Protein AF-A0A7H0F4G2-F1 (afdb_monomer)

Mean predicted aligned error: 8.49 Å

Radius of gyration: 11.95 Å; Cα contacts (8 Å, |Δi|>4): 73; chains: 1; bounding box: 28×25×29 Å

Secondary structure (DSSP, 8-state):
--HHHHHHHHHHHHHS-TTTS-SEEE-----HHIIIIISHHHIIIIIHHHTTSSPEEE---TT-TT------

Structure (mmCIF, N/CA/C/O backbone):
data_AF-A0A7H0F4G2-F1
#
_entry.id   AF-A0A7H0F4G2-F1
#
loop_
_atom_site.group_PDB
_atom_site.id
_atom_site.type_symbol
_atom_site.label_atom_id
_atom_site.label_alt_id
_atom_site.label_comp_id
_atom_site.label_asym_id
_atom_site.label_entity_id
_atom_site.label_seq_id
_atom_site.pdbx_PDB_ins_code
_atom_site.Cartn_x
_atom_site.Cartn_y
_atom_site.Cartn_z
_atom_site.occupancy
_atom_site.B_iso_or_equiv
_atom_site.auth_seq_id
_atom_site.auth_comp_id
_atom_site.auth_asym_id
_atom_site.auth_atom_id
_atom_site.pdbx_PDB_model_num
ATOM 1 N N . MET A 1 1 ? 0.704 8.542 -1.850 1.00 85.12 1 MET A N 1
ATOM 2 C CA . MET A 1 1 ? 0.117 7.982 -0.617 1.00 85.12 1 MET A CA 1
ATOM 3 C C . MET A 1 1 ? 1.145 8.087 0.494 1.00 85.12 1 MET A C 1
ATOM 5 O O . MET A 1 1 ? 2.275 7.638 0.309 1.00 85.12 1 MET A O 1
ATOM 9 N N . LEU A 1 2 ? 0.806 8.703 1.624 1.00 92.62 2 LEU A N 1
ATOM 10 C CA . LEU A 1 2 ? 1.753 8.832 2.743 1.00 92.62 2 LEU A CA 1
ATOM 11 C C . LEU A 1 2 ? 1.964 7.487 3.458 1.00 92.62 2 LEU A C 1
ATOM 13 O O . LEU A 1 2 ? 1.186 6.549 3.295 1.00 92.62 2 LEU A O 1
ATOM 17 N N . LYS A 1 3 ? 3.019 7.376 4.274 1.00 94.81 3 LYS A N 1
ATOM 18 C CA . LYS A 1 3 ? 3.359 6.116 4.958 1.00 94.81 3 LYS A CA 1
ATOM 19 C C . LYS A 1 3 ? 2.233 5.609 5.858 1.00 94.81 3 LYS A C 1
ATOM 21 O O . LYS A 1 3 ? 1.890 4.433 5.796 1.00 94.81 3 LYS A O 1
ATOM 26 N N . GLN A 1 4 ? 1.656 6.486 6.673 1.00 96.19 4 GLN A N 1
ATOM 27 C CA . GLN A 1 4 ? 0.576 6.138 7.598 1.00 96.19 4 GLN A CA 1
ATOM 28 C C . GLN A 1 4 ? -0.694 5.726 6.849 1.00 96.19 4 GLN A C 1
ATOM 30 O O . GLN A 1 4 ? -1.370 4.791 7.261 1.00 96.19 4 GLN A O 1
ATOM 35 N N . GLU A 1 5 ? -0.974 6.384 5.725 1.00 93.00 5 GLU A N 1
ATOM 36 C CA . GLU A 1 5 ? -2.094 6.054 4.844 1.00 93.00 5 GLU A CA 1
ATOM 37 C C . GLU A 1 5 ? -1.926 4.648 4.248 1.00 93.00 5 GLU A C 1
ATOM 39 O O . GLU A 1 5 ? -2.838 3.834 4.348 1.00 93.00 5 GLU A O 1
ATOM 44 N N . ALA A 1 6 ? -0.730 4.313 3.744 1.00 93.06 6 ALA A N 1
ATOM 45 C CA . ALA A 1 6 ? -0.422 2.973 3.235 1.00 93.06 6 ALA A CA 1
ATOM 46 C C . ALA A 1 6 ? -0.536 1.889 4.317 1.00 93.06 6 ALA A C 1
ATOM 48 O O . ALA A 1 6 ? -1.042 0.800 4.059 1.00 93.06 6 ALA A O 1
ATOM 49 N N . GLN A 1 7 ? -0.097 2.186 5.542 1.00 95.06 7 GLN A N 1
ATOM 50 C CA . GLN A 1 7 ? -0.228 1.264 6.672 1.00 95.06 7 GLN A CA 1
ATOM 51 C C . GLN A 1 7 ? -1.685 1.044 7.075 1.00 95.06 7 GLN A C 1
ATOM 53 O O . GLN A 1 7 ? -2.084 -0.091 7.330 1.00 95.06 7 GLN A O 1
ATOM 58 N N . TRP A 1 8 ? -2.465 2.122 7.171 1.00 94.50 8 TRP A N 1
ATOM 59 C CA . TRP A 1 8 ? -3.883 2.052 7.507 1.00 94.50 8 TRP A CA 1
ATOM 60 C C . TRP A 1 8 ? -4.654 1.266 6.445 1.00 94.50 8 TRP A C 1
ATOM 62 O O . TRP A 1 8 ? -5.366 0.323 6.784 1.00 94.50 8 TRP A O 1
ATOM 72 N N . LEU A 1 9 ? -4.438 1.587 5.170 1.00 89.38 9 LEU A N 1
ATOM 73 C CA . LEU A 1 9 ? -5.117 0.925 4.067 1.00 89.38 9 LEU A CA 1
ATOM 74 C C . LEU A 1 9 ? -4.732 -0.556 3.966 1.00 89.38 9 LEU A C 1
ATOM 76 O O . LEU A 1 9 ? -5.614 -1.397 3.837 1.00 89.38 9 LEU A O 1
ATOM 80 N N . GLY A 1 10 ? -3.445 -0.895 4.097 1.00 89.44 10 GLY A N 1
ATOM 81 C CA . GLY A 1 10 ? -2.996 -2.289 4.086 1.00 89.44 10 GLY A CA 1
ATOM 82 C C . GLY A 1 10 ? -3.638 -3.109 5.205 1.00 89.44 10 GLY A C 1
ATOM 83 O O . GLY A 1 10 ? -4.140 -4.200 4.957 1.00 89.44 10 GLY A O 1
ATOM 84 N N . LYS A 1 11 ? -3.715 -2.558 6.425 1.00 90.94 11 LYS A N 1
ATOM 85 C CA . LYS A 1 11 ? -4.426 -3.214 7.535 1.00 90.94 11 LYS A CA 1
ATOM 86 C C . LYS A 1 11 ? -5.892 -3.463 7.208 1.00 90.94 11 LYS A C 1
ATOM 88 O O . LYS A 1 11 ? -6.379 -4.541 7.516 1.00 90.94 11 LYS A O 1
ATOM 93 N N . MET A 1 12 ? -6.569 -2.488 6.601 1.00 87.56 12 MET A N 1
ATOM 94 C CA . MET A 1 12 ? -7.960 -2.655 6.194 1.00 87.56 12 MET A CA 1
ATOM 95 C C . MET A 1 12 ? -8.081 -3.784 5.174 1.00 87.56 12 MET A C 1
ATOM 97 O O . MET A 1 12 ? -8.749 -4.759 5.481 1.00 87.56 12 MET A O 1
ATOM 101 N N . ILE A 1 13 ? -7.377 -3.708 4.039 1.00 83.75 13 ILE A N 1
ATOM 102 C CA . ILE A 1 13 ? -7.454 -4.694 2.944 1.00 83.75 13 ILE A CA 1
ATOM 103 C C . ILE A 1 13 ? -7.228 -6.117 3.458 1.00 83.75 13 ILE A C 1
ATOM 105 O O . ILE A 1 13 ? -8.053 -6.990 3.223 1.00 83.75 13 ILE A O 1
ATOM 109 N N . TYR A 1 14 ? -6.146 -6.337 4.207 1.00 83.56 14 TYR A N 1
ATOM 110 C CA . TYR A 1 14 ? -5.768 -7.675 4.671 1.00 83.56 14 TYR A CA 1
ATOM 111 C C . TYR A 1 14 ? -6.499 -8.139 5.935 1.00 83.56 14 TYR A C 1
ATOM 113 O O . TYR A 1 14 ? -6.259 -9.251 6.396 1.00 83.56 14 TYR A O 1
ATOM 121 N N . SER A 1 15 ? -7.375 -7.309 6.509 1.00 85.00 15 SER A N 1
ATOM 122 C CA . SER A 1 15 ? -8.306 -7.735 7.564 1.00 85.00 15 SER A CA 1
ATOM 123 C C . SER A 1 15 ? -9.634 -8.257 7.020 1.00 85.00 15 SER A C 1
ATOM 125 O O . SER A 1 15 ? -10.412 -8.838 7.775 1.00 85.00 15 SER A O 1
ATOM 127 N N . LEU A 1 16 ? -9.908 -8.026 5.734 1.00 80.56 16 LEU A N 1
ATOM 128 C CA . LEU A 1 16 ? -11.132 -8.469 5.082 1.00 80.56 16 LEU A CA 1
ATOM 129 C C . LEU A 1 16 ? -11.021 -9.959 4.755 1.00 80.56 16 LEU A C 1
ATOM 131 O O . LEU A 1 16 ? -9.945 -10.455 4.419 1.00 80.56 16 LEU A O 1
ATOM 135 N N . ASP A 1 17 ? -12.142 -10.667 4.857 1.00 74.31 17 ASP A N 1
ATOM 136 C CA . ASP A 1 17 ? -12.211 -12.065 4.452 1.00 74.31 17 ASP A CA 1
ATOM 137 C C . ASP A 1 17 ? -12.044 -12.156 2.926 1.00 74.31 17 ASP A C 1
ATOM 139 O O . ASP A 1 17 ? -12.838 -11.584 2.170 1.00 74.31 17 ASP A O 1
ATOM 143 N N . GLN A 1 18 ? -10.978 -12.837 2.496 1.00 66.69 18 GLN A N 1
ATOM 144 C CA . GLN A 1 18 ? -10.514 -12.882 1.106 1.00 66.69 18 GLN A CA 1
ATOM 145 C C . GLN A 1 18 ? -11.557 -13.510 0.173 1.00 66.69 18 GLN A C 1
ATOM 147 O O . GLN A 1 18 ? -11.623 -13.133 -0.995 1.00 66.69 18 GLN A O 1
ATOM 152 N N . ASP A 1 19 ? -12.417 -14.386 0.699 1.00 65.75 19 ASP A N 1
ATOM 153 C CA . ASP A 1 19 ? -13.500 -15.022 -0.061 1.00 65.75 19 ASP A CA 1
ATOM 154 C C . ASP A 1 19 ? -14.716 -14.096 -0.248 1.00 65.75 19 ASP A C 1
ATOM 156 O O . ASP A 1 19 ? -15.573 -14.338 -1.100 1.00 65.75 19 ASP A O 1
ATOM 160 N N . SER A 1 20 ? -14.803 -13.016 0.536 1.00 62.38 20 SER A N 1
ATOM 161 C CA . SER A 1 20 ? -15.975 -12.134 0.583 1.00 62.38 20 SER A CA 1
ATOM 162 C C . SER A 1 20 ? -15.784 -10.801 -0.138 1.00 62.38 20 SER A C 1
ATOM 164 O O . SER A 1 20 ? -16.774 -10.147 -0.481 1.00 62.38 20 SER A O 1
ATOM 166 N N . ILE A 1 21 ? -14.539 -10.367 -0.376 1.00 59.03 21 ILE A N 1
ATOM 167 C CA . ILE A 1 21 ? -14.268 -9.007 -0.853 1.00 59.03 21 ILE A CA 1
ATOM 168 C C . ILE A 1 21 ? -13.318 -9.021 -2.042 1.00 59.03 21 ILE A C 1
ATOM 170 O O . ILE A 1 21 ? -12.112 -8.926 -1.885 1.00 59.03 21 ILE A O 1
ATOM 174 N N . PHE A 1 22 ? -13.938 -9.023 -3.225 1.00 52.78 22 PHE A N 1
ATOM 175 C CA . PHE A 1 22 ? -13.418 -8.490 -4.486 1.00 52.78 22 PHE A CA 1
ATOM 176 C C . PHE A 1 22 ? -12.090 -9.063 -5.015 1.00 52.78 22 PHE A C 1
ATOM 178 O O . PHE A 1 22 ? -11.041 -8.905 -4.400 1.00 52.78 22 PHE A O 1
ATOM 185 N N . PRO A 1 23 ?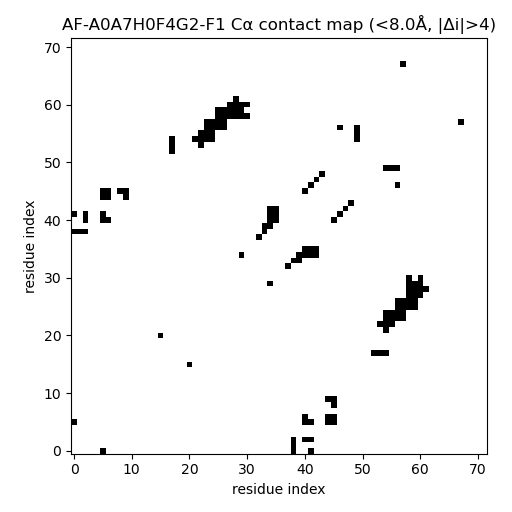 -12.055 -9.533 -6.275 1.00 60.16 23 PRO A N 1
ATOM 186 C CA . PRO A 1 23 ? -10.789 -9.919 -6.883 1.00 60.16 23 PRO A CA 1
ATOM 187 C C . PRO A 1 23 ? -9.906 -8.721 -7.275 1.00 60.16 23 PRO A C 1
ATOM 189 O O . PRO A 1 23 ? -8.781 -8.948 -7.696 1.00 60.16 23 PRO A O 1
ATOM 192 N N . LEU A 1 24 ? -10.373 -7.463 -7.187 1.00 62.25 24 LEU A N 1
ATOM 193 C CA . LEU A 1 24 ? -9.648 -6.323 -7.758 1.00 62.25 24 LEU A CA 1
ATOM 194 C C . LEU A 1 24 ? -9.774 -5.030 -6.946 1.00 62.25 24 LEU A C 1
ATOM 196 O O . LEU A 1 24 ? -10.850 -4.433 -6.885 1.00 62.25 24 LEU A O 1
ATOM 200 N N . LEU A 1 25 ? -8.654 -4.545 -6.403 1.00 71.38 25 LEU A N 1
ATOM 201 C CA . LEU A 1 25 ? -8.565 -3.230 -5.765 1.00 71.38 25 LEU A CA 1
ATOM 202 C C . LEU A 1 25 ? -7.656 -2.296 -6.572 1.00 71.38 25 LEU A C 1
ATOM 204 O O . LEU A 1 25 ? -6.467 -2.559 -6.760 1.00 71.38 25 LEU A O 1
ATOM 208 N N . ASN A 1 26 ? -8.216 -1.169 -7.016 1.00 72.06 26 ASN A N 1
ATOM 209 C CA . ASN A 1 26 ? -7.463 -0.106 -7.675 1.00 72.06 26 ASN A CA 1
ATOM 210 C C . ASN A 1 26 ? -6.890 0.854 -6.621 1.00 72.06 26 ASN A C 1
ATOM 212 O O . ASN A 1 26 ? -7.637 1.525 -5.910 1.00 72.06 26 ASN A O 1
ATOM 216 N N . LEU A 1 27 ? -5.561 0.919 -6.529 1.00 75.88 27 LEU A N 1
ATOM 217 C CA . LEU A 1 27 ? -4.834 1.748 -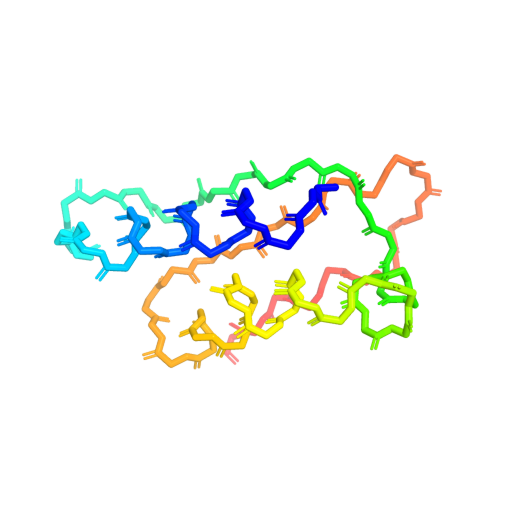5.556 1.00 75.88 27 LEU A CA 1
ATOM 218 C C . LEU A 1 27 ? -4.434 3.128 -6.110 1.00 75.88 27 LEU A C 1
ATOM 220 O O 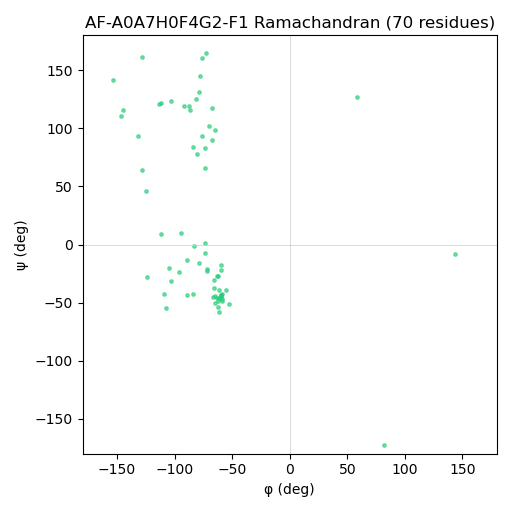. LEU A 1 27 ? -3.663 3.859 -5.483 1.00 75.88 27 LEU A O 1
ATOM 224 N N . GLY A 1 28 ? -4.953 3.493 -7.283 1.00 71.06 28 GLY A N 1
ATOM 225 C CA . GLY A 1 28 ? -4.616 4.725 -7.984 1.00 71.06 28 GLY A CA 1
ATOM 226 C C . GLY A 1 28 ? -3.314 4.628 -8.782 1.00 71.06 28 GLY A C 1
ATOM 227 O O . GLY A 1 28 ? -2.726 3.559 -8.961 1.00 71.06 28 GLY A O 1
ATOM 228 N N . SER A 1 29 ? -2.872 5.767 -9.316 1.00 68.81 29 SER 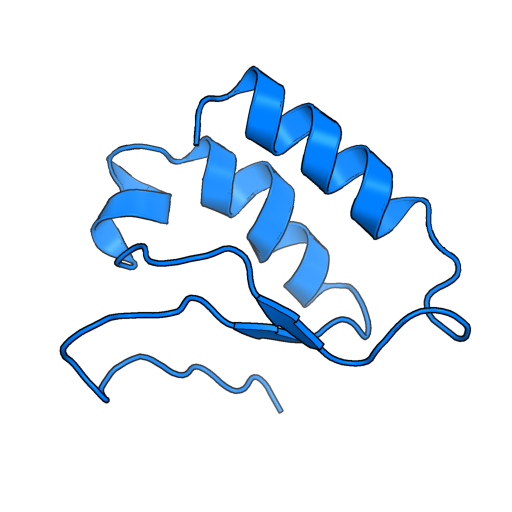A N 1
ATOM 229 C CA . SER A 1 29 ? -1.746 5.838 -10.245 1.00 68.81 29 SER A CA 1
ATOM 230 C C . SER A 1 29 ? -0.397 5.964 -9.551 1.00 68.81 29 SER A C 1
ATOM 232 O O . SER A 1 29 ? -0.130 6.962 -8.882 1.00 68.81 29 SER A O 1
ATOM 234 N N . SER A 1 30 ? 0.491 4.991 -9.758 1.00 73.81 30 SER A N 1
ATOM 235 C CA . SER A 1 30 ? 1.908 5.110 -9.398 1.00 73.81 30 SER A CA 1
ATOM 236 C C . SER A 1 30 ? 2.780 4.208 -10.273 1.00 73.81 30 SER A C 1
ATOM 238 O O . SER A 1 30 ? 2.397 3.080 -10.588 1.00 73.81 30 SER A O 1
ATOM 240 N N . SER A 1 31 ? 3.962 4.694 -10.661 1.00 83.75 31 SER A N 1
ATOM 241 C CA . SER A 1 31 ? 4.957 3.879 -11.368 1.00 83.75 31 SER A CA 1
ATOM 242 C C . SER A 1 31 ? 5.676 2.925 -10.413 1.00 83.75 31 SER A C 1
ATOM 244 O O . SER A 1 31 ? 5.702 3.153 -9.198 1.00 83.75 31 SER A O 1
ATOM 246 N N . GLN A 1 32 ? 6.300 1.871 -10.949 1.00 84.50 32 GLN A N 1
ATOM 247 C CA . GLN A 1 32 ? 7.072 0.918 -10.144 1.00 84.50 32 GLN A CA 1
ATOM 248 C C . GLN A 1 32 ? 8.213 1.591 -9.388 1.00 84.50 32 GLN A C 1
ATOM 250 O O . GLN A 1 32 ? 8.330 1.464 -8.169 1.00 84.50 32 GLN A O 1
ATOM 255 N N . ASN A 1 33 ? 8.990 2.405 -10.100 1.00 86.06 33 ASN A N 1
ATOM 256 C CA . ASN A 1 33 ? 10.076 3.173 -9.506 1.00 86.06 33 ASN A CA 1
ATOM 257 C C . ASN A 1 33 ? 9.581 4.052 -8.342 1.00 86.06 33 ASN A C 1
ATOM 259 O O . ASN A 1 33 ? 10.225 4.145 -7.297 1.00 86.06 33 ASN A O 1
ATOM 263 N N . PHE A 1 34 ? 8.397 4.656 -8.477 1.00 85.94 34 PHE A N 1
ATOM 264 C CA . PHE A 1 34 ? 7.818 5.452 -7.403 1.00 85.94 34 PHE A CA 1
ATOM 265 C C . PHE A 1 34 ? 7.485 4.604 -6.168 1.00 85.94 34 PHE A C 1
ATOM 267 O O . PHE A 1 34 ? 7.919 4.948 -5.069 1.00 85.94 34 PHE A O 1
ATOM 274 N N . ARG A 1 35 ? 6.767 3.484 -6.333 1.00 89.94 35 ARG A N 1
ATOM 275 C CA . ARG A 1 35 ? 6.333 2.628 -5.209 1.00 89.94 35 ARG A CA 1
ATOM 276 C C . ARG A 1 35 ? 7.464 1.833 -4.554 1.00 89.94 35 ARG A C 1
ATOM 278 O O . ARG A 1 35 ? 7.312 1.452 -3.399 1.00 89.94 35 ARG A O 1
ATOM 285 N N . GLU A 1 36 ? 8.583 1.610 -5.243 1.00 89.31 36 GLU A N 1
ATOM 286 C CA . GLU A 1 36 ? 9.722 0.845 -4.712 1.00 89.31 36 GLU A CA 1
ATOM 287 C C . GLU A 1 36 ? 10.908 1.699 -4.254 1.00 89.31 36 GLU A C 1
ATOM 289 O O . GLU A 1 36 ? 11.622 1.292 -3.338 1.00 89.31 36 GLU A O 1
ATOM 294 N N . LYS A 1 37 ? 11.158 2.858 -4.878 1.00 91.62 37 LYS A N 1
ATOM 295 C CA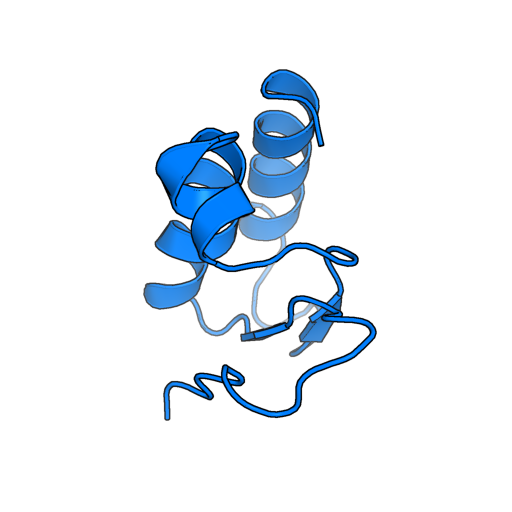 . LYS A 1 37 ? 12.338 3.691 -4.575 1.00 91.62 37 LYS A CA 1
ATOM 296 C C . LYS A 1 37 ? 11.984 4.984 -3.855 1.00 91.62 37 LYS A C 1
ATOM 298 O O . LYS A 1 37 ? 12.674 5.353 -2.911 1.00 91.62 37 LYS A O 1
ATOM 303 N N . GLN A 1 38 ? 10.921 5.667 -4.277 1.00 92.06 38 GLN A N 1
ATOM 304 C CA . GLN A 1 38 ? 10.568 6.984 -3.728 1.00 92.06 38 GLN A CA 1
ATOM 305 C C . GLN A 1 38 ? 9.651 6.875 -2.504 1.00 92.06 38 GLN A C 1
ATOM 307 O O . GLN A 1 38 ? 9.863 7.550 -1.500 1.00 92.06 38 GLN A O 1
ATOM 312 N N . GLN A 1 39 ? 8.642 6.006 -2.574 1.00 93.31 39 GLN A N 1
ATOM 313 C CA . GLN A 1 39 ? 7.675 5.744 -1.507 1.00 93.31 39 GLN A CA 1
ATOM 314 C C . GLN A 1 39 ? 7.590 4.235 -1.220 1.00 93.31 39 GLN A C 1
ATOM 316 O O . GLN A 1 39 ? 6.532 3.631 -1.409 1.00 93.31 39 GLN A O 1
ATOM 321 N N . PRO A 1 40 ? 8.687 3.612 -0.737 1.00 94.12 40 PRO A N 1
ATOM 322 C CA . PRO A 1 40 ? 8.814 2.155 -0.590 1.00 94.12 40 PRO A CA 1
ATOM 323 C C . PRO A 1 40 ? 7.768 1.523 0.336 1.00 94.12 40 PRO A C 1
ATOM 325 O O . PRO A 1 40 ? 7.470 0.334 0.235 1.00 94.12 40 PRO A O 1
ATOM 328 N N . TRP A 1 41 ? 7.174 2.311 1.236 1.00 95.06 41 TRP A N 1
ATOM 329 C CA . TRP A 1 41 ? 6.089 1.850 2.103 1.00 95.06 41 TRP A CA 1
ATOM 330 C C . TRP A 1 41 ? 4.832 1.444 1.325 1.00 95.06 41 TRP A C 1
ATOM 332 O O . TRP A 1 41 ? 4.089 0.594 1.807 1.00 95.06 41 TRP A O 1
ATOM 342 N N . ILE A 1 42 ? 4.595 2.015 0.136 1.00 91.12 42 ILE A N 1
ATOM 343 C CA . ILE A 1 42 ? 3.475 1.624 -0.730 1.00 91.12 42 ILE A CA 1
ATOM 344 C C . ILE A 1 42 ? 3.657 0.167 -1.144 1.00 91.12 42 ILE A C 1
ATOM 346 O O . ILE A 1 42 ? 2.774 -0.655 -0.906 1.00 91.12 42 ILE A O 1
ATOM 350 N N . TYR A 1 43 ? 4.822 -0.175 -1.700 1.00 91.00 43 TYR A N 1
ATOM 351 C CA . TYR A 1 43 ? 5.116 -1.558 -2.053 1.00 91.00 43 TYR A CA 1
ATOM 352 C C . TYR A 1 43 ? 5.100 -2.465 -0.817 1.00 91.00 43 TYR A C 1
ATOM 354 O O . TYR A 1 43 ? 4.465 -3.515 -0.827 1.00 91.00 43 TYR A O 1
ATOM 362 N N . GLN A 1 44 ? 5.738 -2.037 0.276 1.00 93.75 44 GLN A N 1
ATOM 363 C CA . GLN A 1 44 ? 5.871 -2.837 1.494 1.00 93.75 44 GLN A CA 1
ATOM 364 C C . GLN A 1 44 ? 4.529 -3.226 2.128 1.00 93.75 44 GLN A C 1
ATOM 366 O O . GLN A 1 44 ? 4.388 -4.368 2.560 1.00 93.75 44 GLN A O 1
ATOM 371 N N . PHE A 1 45 ? 3.587 -2.287 2.251 1.00 92.56 45 PHE A N 1
ATOM 372 C CA . PHE A 1 45 ? 2.340 -2.519 2.989 1.00 92.56 45 PHE A CA 1
ATOM 373 C C . PHE A 1 45 ? 1.169 -2.921 2.100 1.00 92.56 45 PHE A C 1
ATOM 375 O O . PHE A 1 45 ? 0.238 -3.537 2.609 1.00 92.56 45 PHE A O 1
ATOM 382 N N . LEU A 1 46 ? 1.204 -2.581 0.808 1.00 87.56 46 LEU A N 1
ATOM 383 C CA . LEU A 1 46 ? 0.103 -2.871 -0.107 1.00 87.56 46 LEU A CA 1
ATOM 384 C C . LEU A 1 46 ? 0.453 -3.985 -1.085 1.00 87.56 46 LEU A C 1
ATOM 386 O O . LEU A 1 46 ? -0.262 -4.970 -1.113 1.00 87.56 46 LEU A O 1
ATOM 390 N N . PHE A 1 47 ? 1.549 -3.89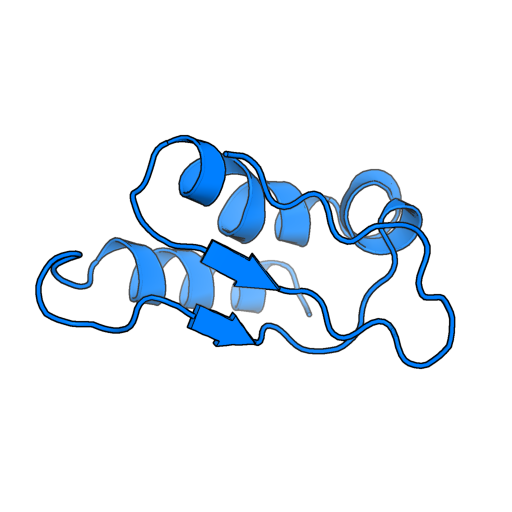2 -1.837 1.00 86.31 47 PHE A N 1
ATOM 391 C CA . PHE A 1 47 ? 1.820 -4.837 -2.932 1.00 86.31 47 PHE A CA 1
ATOM 392 C C . PHE A 1 47 ? 2.480 -6.138 -2.477 1.00 86.31 47 PHE A C 1
ATOM 394 O O . PHE A 1 47 ? 2.087 -7.216 -2.909 1.00 86.31 47 PHE A O 1
ATOM 401 N N . LYS A 1 48 ? 3.459 -6.063 -1.574 1.00 88.00 48 LYS A N 1
ATOM 402 C CA . LYS A 1 48 ? 4.192 -7.242 -1.103 1.00 88.00 48 LYS A CA 1
ATOM 403 C C . LYS A 1 48 ? 3.288 -8.291 -0.434 1.00 88.00 48 LYS A C 1
ATOM 405 O O . LYS A 1 48 ? 3.464 -9.465 -0.738 1.00 88.00 48 LYS A O 1
ATOM 410 N N . PRO A 1 49 ? 2.327 -7.933 0.442 1.00 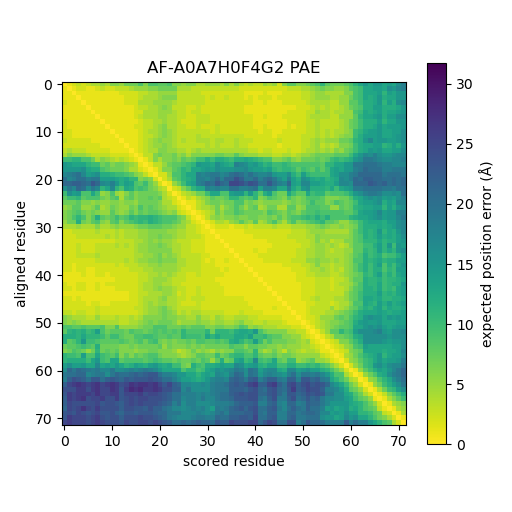85.50 49 PRO A N 1
ATOM 411 C CA . PRO A 1 49 ? 1.460 -8.944 1.043 1.00 85.50 49 PRO A CA 1
ATOM 412 C C . PRO A 1 49 ? 0.437 -9.521 0.050 1.00 85.50 49 PRO A C 1
ATOM 414 O O . PRO A 1 49 ? 0.012 -10.658 0.230 1.00 85.50 49 PRO A O 1
ATOM 417 N N . ALA A 1 50 ? 0.099 -8.799 -1.030 1.00 80.19 50 ALA A N 1
ATOM 418 C CA . ALA A 1 50 ? -0.801 -9.302 -2.073 1.00 80.19 50 ALA A CA 1
ATOM 419 C C . ALA A 1 50 ? -0.187 -10.486 -2.821 1.00 80.19 50 ALA A C 1
ATOM 421 O O . ALA A 1 50 ? -0.903 -11.403 -3.186 1.00 80.19 50 ALA A O 1
ATOM 422 N N . GLN A 1 51 ? 1.145 -10.534 -2.953 1.00 77.62 51 GLN A N 1
ATOM 423 C CA . GLN A 1 51 ? 1.854 -11.689 -3.527 1.00 77.62 51 GLN A CA 1
ATOM 424 C C . GLN A 1 51 ? 1.621 -12.994 -2.746 1.00 77.62 51 GLN A C 1
ATOM 426 O O . GLN A 1 51 ? 1.923 -14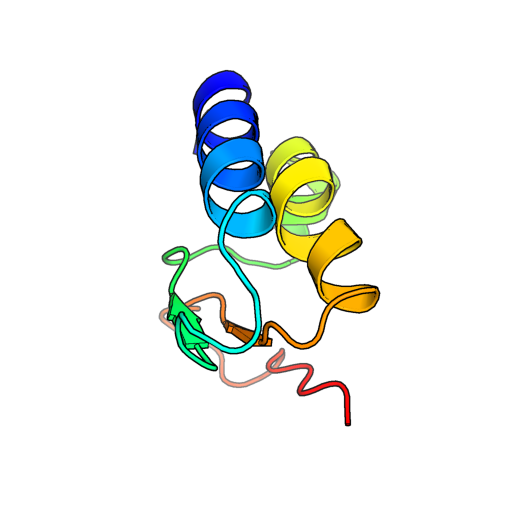.073 -3.244 1.00 77.62 51 GLN A O 1
ATOM 431 N N . GLN A 1 52 ? 1.140 -12.903 -1.504 1.00 74.56 52 GLN A N 1
ATOM 432 C CA . GLN A 1 52 ? 0.881 -14.037 -0.615 1.00 74.56 52 GLN A CA 1
ATOM 433 C C . GLN A 1 52 ? -0.622 -14.234 -0.350 1.00 74.56 52 GLN A C 1
ATOM 435 O O . GLN A 1 52 ? -0.994 -15.007 0.532 1.00 74.56 52 GLN A O 1
ATOM 440 N N . SER A 1 53 ? -1.481 -13.518 -1.078 1.00 68.25 53 SER A N 1
ATOM 441 C CA . SER A 1 53 ? -2.935 -13.486 -0.922 1.00 68.25 53 SER A CA 1
ATOM 442 C C . SER A 1 53 ? -3.608 -13.743 -2.273 1.00 68.25 53 SER A C 1
ATOM 444 O O . SER A 1 53 ? -2.987 -13.583 -3.318 1.00 68.25 53 SER A O 1
ATOM 446 N N . ALA A 1 54 ? -4.888 -14.121 -2.274 1.00 66.19 54 ALA A N 1
ATOM 447 C CA . ALA A 1 54 ? -5.677 -14.250 -3.503 1.00 66.19 54 ALA A CA 1
ATOM 448 C C . ALA A 1 54 ? -6.071 -12.891 -4.137 1.00 66.19 54 ALA A C 1
ATOM 450 O O . ALA A 1 54 ? -6.782 -12.851 -5.139 1.00 66.19 54 ALA A O 1
ATOM 451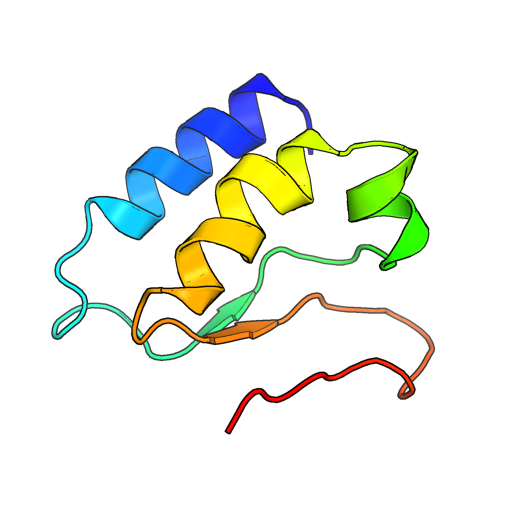 N N . VAL A 1 55 ? -5.641 -11.770 -3.547 1.00 67.38 55 VAL A N 1
ATOM 452 C CA . VAL A 1 55 ? -6.001 -10.410 -3.969 1.00 67.38 55 VAL A CA 1
ATOM 453 C C . VAL A 1 55 ? -5.145 -9.948 -5.151 1.00 67.38 55 VAL A C 1
ATOM 455 O O . VAL A 1 55 ? -3.922 -9.862 -5.043 1.00 67.38 55 VAL A O 1
ATOM 458 N N . VAL A 1 56 ? -5.787 -9.528 -6.249 1.00 69.62 56 VAL A N 1
ATOM 459 C CA . VAL A 1 56 ? -5.104 -8.876 -7.379 1.00 69.62 56 VAL A CA 1
ATOM 460 C C . VAL A 1 56 ? -5.112 -7.357 -7.184 1.00 69.62 56 VAL A C 1
ATOM 462 O O . VAL A 1 56 ? -6.163 -6.712 -7.121 1.00 69.62 56 VAL A O 1
ATOM 465 N N . LEU A 1 57 ? -3.921 -6.760 -7.101 1.00 70.19 57 LEU A N 1
ATOM 466 C CA . LEU A 1 57 ? -3.740 -5.309 -7.010 1.00 70.19 57 LEU A CA 1
ATOM 467 C C . LEU A 1 57 ? -3.288 -4.738 -8.351 1.00 70.19 57 LEU A C 1
ATOM 469 O O . LEU A 1 57 ? -2.230 -5.108 -8.855 1.00 70.19 57 LEU A O 1
ATOM 473 N N . ILE A 1 58 ? -4.043 -3.776 -8.890 1.00 68.19 58 ILE A N 1
ATOM 474 C CA . ILE A 1 58 ? -3.670 -3.072 -10.125 1.00 68.19 58 ILE A CA 1
ATOM 475 C C . ILE A 1 58 ? -3.320 -1.610 -9.813 1.00 68.19 58 ILE A C 1
ATOM 477 O O . ILE A 1 58 ? -4.169 -0.868 -9.306 1.00 68.19 58 ILE A O 1
ATOM 481 N N . PRO A 1 59 ? -2.096 -1.152 -10.145 1.00 63.53 59 PRO A N 1
ATOM 482 C CA . PRO A 1 59 ? -1.777 0.268 -10.180 1.00 63.53 59 PRO A CA 1
ATOM 483 C C . PRO A 1 59 ? -2.309 0.901 -11.479 1.00 63.53 59 PRO A C 1
ATOM 485 O O . PRO A 1 59 ? -2.062 0.403 -12.575 1.00 63.53 59 PRO A O 1
ATOM 488 N N . HIS A 1 60 ? -3.006 2.035 -11.386 1.00 60.09 60 HIS A N 1
ATOM 489 C CA . HIS A 1 60 ? -3.512 2.759 -12.558 1.00 60.09 60 HIS A CA 1
ATOM 490 C C . HIS A 1 60 ? -2.408 3.622 -13.195 1.00 60.09 60 HIS A C 1
ATOM 492 O O . HIS A 1 60 ? -2.353 4.828 -12.976 1.00 60.09 60 HIS A O 1
ATOM 498 N N . ALA A 1 61 ? -1.484 3.057 -13.969 1.00 53.88 61 ALA A N 1
ATOM 499 C CA . ALA A 1 61 ? -0.511 3.876 -14.698 1.00 53.88 61 ALA A CA 1
ATOM 500 C C . ALA A 1 61 ? -1.211 4.636 -15.844 1.00 53.88 61 ALA A C 1
ATOM 502 O O . ALA A 1 61 ? -1.516 4.071 -16.890 1.00 53.88 61 ALA A O 1
ATOM 503 N N . LEU A 1 62 ? -1.481 5.932 -15.654 1.00 40.94 62 LEU A N 1
ATOM 504 C CA . LEU A 1 62 ? -1.988 6.809 -16.711 1.00 40.94 62 LEU A CA 1
ATOM 505 C C . LEU A 1 62 ? -0.818 7.096 -17.668 1.00 40.94 62 LEU A C 1
ATOM 507 O O . LEU A 1 62 ? -0.103 8.078 -17.493 1.00 40.94 62 LEU A O 1
ATOM 511 N N . GLY A 1 63 ? -0.569 6.184 -18.616 1.00 43.53 63 GLY A N 1
ATOM 512 C CA . GLY A 1 63 ? 0.305 6.458 -19.760 1.00 43.53 63 GLY A CA 1
ATOM 513 C C . GLY A 1 63 ? 1.206 5.348 -20.302 1.00 43.53 63 GLY A C 1
ATOM 514 O O . GLY A 1 63 ? 1.785 5.595 -21.350 1.00 43.53 63 GLY A O 1
ATOM 515 N N . ILE A 1 64 ? 1.355 4.166 -19.687 1.00 38.75 64 ILE A N 1
ATOM 516 C CA . ILE A 1 64 ? 2.224 3.110 -20.250 1.00 38.75 64 ILE A CA 1
ATOM 517 C C . ILE A 1 64 ? 1.647 1.719 -19.943 1.00 38.75 64 ILE A C 1
ATOM 519 O O . ILE A 1 64 ? 1.634 1.271 -18.798 1.00 38.75 64 ILE A O 1
ATOM 523 N N . LEU A 1 65 ? 1.169 1.039 -20.988 1.00 40.25 65 LEU A N 1
ATOM 524 C CA . LEU A 1 65 ? 0.894 -0.400 -21.014 1.00 40.25 65 LEU A CA 1
ATOM 525 C C . LEU A 1 65 ? 2.224 -1.179 -21.068 1.00 40.25 65 LEU A C 1
ATOM 527 O O . LEU A 1 65 ? 2.514 -1.802 -22.082 1.00 40.25 65 LEU A O 1
ATOM 531 N N . GLU A 1 66 ? 3.053 -1.122 -20.024 1.00 39.47 66 GLU A N 1
ATOM 532 C CA . GLU A 1 66 ? 4.268 -1.966 -19.959 1.00 39.47 66 GLU A CA 1
ATOM 533 C C . GLU A 1 66 ? 4.342 -2.842 -18.704 1.00 39.47 66 GLU A C 1
ATOM 535 O O . GLU A 1 66 ? 4.823 -3.962 -18.808 1.00 39.47 66 GLU A O 1
ATOM 540 N N . ASP A 1 67 ? 3.751 -2.452 -17.568 1.00 39.06 67 ASP A N 1
ATOM 541 C CA . ASP A 1 67 ? 3.998 -3.168 -16.302 1.00 39.06 67 ASP A CA 1
ATOM 542 C C . ASP A 1 67 ? 2.722 -3.675 -15.609 1.00 39.06 67 ASP A C 1
ATOM 544 O O . ASP A 1 67 ? 2.542 -3.501 -14.398 1.00 39.06 67 ASP A O 1
ATOM 548 N N . VAL A 1 68 ? 1.807 -4.302 -16.355 1.00 41.72 68 VAL A N 1
ATOM 549 C CA . VAL A 1 68 ? 0.806 -5.174 -15.718 1.00 41.72 68 VAL A CA 1
ATOM 550 C C . VAL A 1 68 ? 1.450 -6.548 -15.528 1.00 41.72 68 VAL A C 1
ATOM 552 O O . VAL A 1 68 ? 1.268 -7.447 -16.344 1.00 41.72 68 VAL A O 1
ATOM 555 N N . GLU A 1 69 ? 2.208 -6.719 -14.443 1.00 40.75 69 GLU A N 1
ATOM 556 C CA . GLU A 1 69 ? 2.503 -8.057 -13.923 1.00 40.75 69 GLU A CA 1
ATOM 557 C C . GLU A 1 69 ? 1.198 -8.647 -13.380 1.00 40.75 69 GLU A C 1
ATOM 559 O O . GLU A 1 69 ? 0.829 -8.467 -12.218 1.00 40.75 69 GLU A O 1
ATOM 564 N N . ILE A 1 70 ? 0.464 -9.334 -14.254 1.00 38.72 70 ILE A N 1
ATOM 565 C CA . ILE A 1 70 ? -0.535 -10.308 -13.830 1.00 38.72 70 ILE A CA 1
ATOM 566 C C . ILE A 1 70 ? 0.273 -11.533 -13.402 1.00 38.72 70 ILE A C 1
ATOM 568 O O . ILE A 1 70 ? 0.678 -12.337 -14.239 1.00 38.72 70 ILE A O 1
ATOM 572 N N . GLY A 1 71 ? 0.587 -11.626 -12.111 1.00 40.91 71 GLY A N 1
ATOM 573 C CA . GLY A 1 71 ? 1.088 -12.867 -11.531 1.00 40.91 71 GLY A CA 1
ATOM 574 C C . GLY A 1 71 ? -0.012 -13.922 -11.623 1.00 40.91 71 GLY A C 1
ATOM 575 O O . GLY A 1 71 ? -0.943 -13.893 -10.820 1.00 40.91 71 GLY A O 1
ATOM 576 N N . LEU A 1 72 ? 0.074 -14.781 -12.641 1.00 34.16 72 LEU A N 1
ATOM 577 C CA . LEU A 1 72 ? -0.613 -16.073 -12.712 1.00 34.16 72 LEU A CA 1
ATOM 578 C C . LEU A 1 72 ? 0.261 -17.151 -12.069 1.00 34.16 72 LEU A C 1
ATOM 580 O O . LEU A 1 72 ? 1.493 -17.111 -12.299 1.00 34.16 72 LEU A O 1
#

Foldseek 3Di:
DALVVLQVVLCVVVVDDQVPDDQEDEPEADDPCCCVPVVVSNCVRPVVVVVVGSHDYDHPHPPDPPDPPPPD

Solvent-accessible surface area (backbone atoms only — not comparable to full-atom values): 4505 Å² total; per-residue (Å²): 130,54,66,67,55,27,49,53,49,26,53,53,63,75,68,50,59,76,93,78,56,68,67,67,50,76,80,46,68,56,53,68,65,45,30,60,70,75,40,39,49,44,32,61,41,48,50,56,58,30,79,80,48,92,48,44,75,47,61,47,54,92,84,61,100,78,78,82,80,77,84,125

Sequence (72 aa):
MLKQEAQWLGKMIYSLDQDSIFPLLNLGSSSQNFREKQQPWIYQFLFKPAQQSAVVLIPHALGILEDVEIGL

Organism: NCBI:txid2666332

Nearest PDB structures (foldseek):
  1kz4-assembly1_E  TM=4.377E-01  e=1.150E+00  Schizosaccharomyces pombe
  2a57-assembly1_A  TM=4.407E-01  e=2.152E+00  Schizosaccharomyces pombe
  1kyv-assembly1_E  TM=4.194E-01  e=4.028E+00  Schizosaccharomyces pombe
  1kz6-assembly1_E  TM=4.194E-01  e=3.757E+00  Schizosaccharomyces pombe

pLDDT: mean 74.03, std 18.36, range [34.16, 96.19]